Protein AF-A0A661SW20-F1 (afdb_monomer_lite)

Secondary structure (DSSP, 8-state):
----------HHHHHHHHHTS-HHHHHHHHHHHHHHHHHHHHHHHHHHHHHHHHTTSS-TTTTTTT-

Sequence (67 aa):
MMDTARTMMTPLVIFNAIESLTDAEKETLFLLVDEKLSEELMKRRRDALAEMRRGELIGEDELFRGI

pLDDT: mean 79.86, std 16.64, range [36.84, 97.62]

Radius of gyration: 20.07 Å; chains: 1; bounding box: 35×20×57 Å

Structure (mmCIF, N/CA/C/O backbone):
data_AF-A0A661SW20-F1
#
_entry.id   AF-A0A661SW20-F1
#
loop_
_atom_site.group_PDB
_atom_site.id
_atom_site.type_symbol
_atom_site.label_atom_id
_atom_site.label_alt_id
_atom_site.label_comp_id
_atom_site.label_asym_id
_atom_site.label_entity_id
_atom_site.label_seq_id
_atom_site.pdbx_PDB_ins_code
_atom_site.Cartn_x
_atom_site.Cartn_y
_atom_site.Cartn_z
_atom_site.occupancy
_atom_site.B_iso_or_equiv
_atom_site.auth_seq_id
_atom_site.auth_comp_id
_atom_site.auth_asym_id
_atom_site.auth_atom_id
_atom_site.pdbx_PDB_model_num
ATOM 1 N N . MET A 1 1 ? -21.723 7.351 -30.147 1.00 36.84 1 MET A N 1
ATOM 2 C CA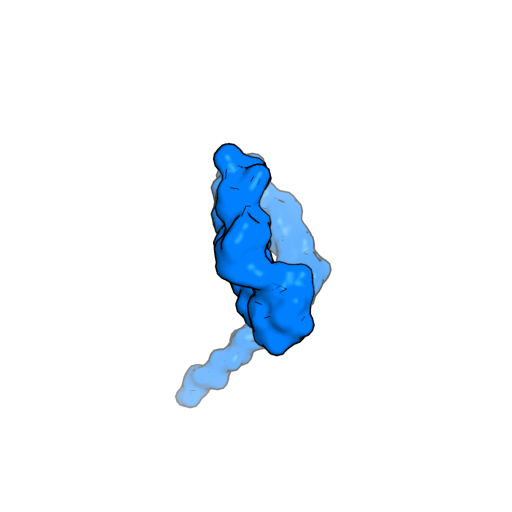 . MET A 1 1 ? -21.882 6.589 -28.893 1.00 36.84 1 MET A CA 1
ATOM 3 C C . MET A 1 1 ? -20.551 5.912 -28.629 1.00 36.84 1 MET A C 1
ATOM 5 O O . MET A 1 1 ? -20.213 4.980 -29.342 1.00 36.84 1 MET A O 1
ATOM 9 N N . MET A 1 2 ? 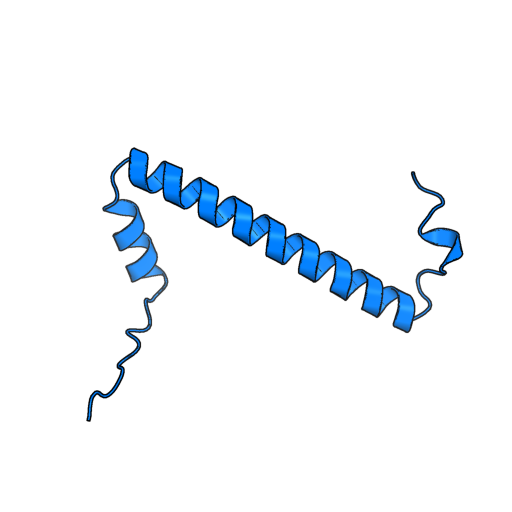-19.726 6.480 -27.747 1.00 40.03 2 MET A N 1
ATOM 10 C CA . MET A 1 2 ? -18.489 5.831 -27.310 1.00 40.03 2 MET A CA 1
ATOM 11 C C . MET A 1 2 ? -18.866 4.911 -26.157 1.00 40.03 2 MET A C 1
ATOM 13 O O . MET A 1 2 ? -18.942 5.360 -25.016 1.00 40.03 2 MET A O 1
ATOM 17 N N . ASP A 1 3 ? -19.166 3.653 -26.470 1.00 42.66 3 ASP A N 1
ATOM 18 C CA . ASP A 1 3 ? -19.250 2.625 -25.442 1.00 42.66 3 ASP A CA 1
ATOM 19 C C . ASP A 1 3 ? -17.845 2.418 -24.881 1.00 42.66 3 ASP A C 1
ATOM 21 O O . ASP A 1 3 ? -16.952 1.844 -25.505 1.00 42.66 3 ASP A O 1
ATOM 25 N N . THR A 1 4 ? -17.650 2.968 -23.688 1.00 47.22 4 THR A N 1
ATOM 26 C CA . THR A 1 4 ? -16.517 2.738 -22.804 1.00 47.22 4 THR A CA 1
ATOM 27 C C . THR A 1 4 ? -16.487 1.268 -22.405 1.00 47.22 4 THR A C 1
ATOM 29 O O . THR A 1 4 ? -16.934 0.893 -21.319 1.00 47.22 4 THR A O 1
ATOM 32 N N . ALA A 1 5 ? -15.937 0.420 -23.269 1.00 48.38 5 ALA A N 1
ATOM 33 C CA . ALA A 1 5 ? -15.414 -0.865 -22.851 1.00 48.38 5 ALA A CA 1
ATOM 34 C C . ALA A 1 5 ? -14.244 -0.576 -21.900 1.00 48.38 5 ALA A C 1
ATOM 36 O O . ALA A 1 5 ? -13.106 -0.386 -22.323 1.00 48.38 5 ALA A O 1
ATOM 37 N N . ARG A 1 6 ? -14.524 -0.485 -20.593 1.00 54.94 6 ARG A N 1
ATOM 38 C CA . ARG A 1 6 ? -13.493 -0.709 -19.577 1.00 54.94 6 ARG A CA 1
ATOM 39 C C . ARG A 1 6 ? -12.989 -2.118 -19.833 1.00 54.94 6 ARG A C 1
ATOM 41 O O . ARG A 1 6 ? -13.626 -3.078 -19.410 1.00 54.94 6 ARG A O 1
ATOM 48 N N . THR A 1 7 ? -11.887 -2.240 -20.563 1.00 59.84 7 THR A N 1
ATOM 49 C CA . THR A 1 7 ? -11.147 -3.489 -20.666 1.00 59.84 7 THR A CA 1
ATOM 50 C C . THR A 1 7 ? -10.834 -3.896 -19.235 1.00 59.84 7 THR A C 1
ATOM 52 O O . THR A 1 7 ? -10.011 -3.262 -18.575 1.00 59.84 7 THR A O 1
ATOM 55 N N . MET A 1 8 ? -11.570 -4.872 -18.700 1.00 63.31 8 MET A N 1
ATOM 56 C CA . MET A 1 8 ? -11.265 -5.435 -17.394 1.00 63.31 8 MET A CA 1
ATOM 57 C C . MET A 1 8 ? -9.894 -6.083 -17.535 1.00 63.31 8 MET A C 1
ATOM 59 O O . MET A 1 8 ? -9.767 -7.159 -18.117 1.00 63.31 8 MET A O 1
ATOM 63 N N . MET A 1 9 ? -8.853 -5.390 -17.077 1.00 68.31 9 MET A N 1
ATOM 64 C CA . MET A 1 9 ? -7.523 -5.970 -17.015 1.00 68.31 9 MET A CA 1
ATOM 65 C C . MET A 1 9 ? -7.584 -7.113 -16.009 1.00 68.31 9 MET A C 1
ATOM 67 O O . MET A 1 9 ? -7.819 -6.905 -14.820 1.00 68.31 9 MET A O 1
ATOM 71 N N . THR A 1 10 ? -7.442 -8.336 -16.508 1.00 86.44 10 THR A N 1
ATOM 72 C CA . THR A 1 10 ? -7.365 -9.515 -15.651 1.00 86.44 10 THR A CA 1
ATOM 73 C C . THR A 1 10 ? -6.018 -9.519 -14.923 1.00 86.44 10 THR A C 1
ATOM 75 O O . THR A 1 10 ? -5.058 -8.928 -15.426 1.00 86.44 10 THR A O 1
ATOM 78 N N . PRO A 1 11 ? -5.892 -10.201 -13.770 1.00 87.88 11 PRO A N 1
ATOM 79 C CA . PRO A 1 11 ? -4.623 -10.267 -13.044 1.00 87.88 11 PRO A CA 1
ATOM 80 C C . PRO A 1 11 ? -3.439 -10.710 -13.916 1.00 87.88 11 PRO A C 1
ATOM 82 O O . PRO A 1 11 ? -2.353 -10.153 -13.806 1.00 87.88 11 PRO A O 1
ATOM 85 N N . LEU A 1 12 ? -3.667 -11.647 -14.843 1.00 87.38 12 LEU A N 1
ATOM 86 C CA . LEU A 1 12 ? -2.648 -12.109 -15.786 1.00 87.38 12 LEU A CA 1
ATOM 87 C C . LEU A 1 12 ? -2.227 -11.017 -16.784 1.00 87.38 12 LEU A C 1
ATOM 89 O O . LEU A 1 12 ? -1.048 -10.882 -17.089 1.00 87.38 12 LEU A O 1
ATOM 93 N N . VAL A 1 13 ? -3.176 -10.215 -17.274 1.00 89.06 13 VAL A N 1
ATOM 94 C CA . VAL A 1 13 ? -2.880 -9.089 -18.176 1.00 89.06 13 VAL A CA 1
ATOM 95 C C . VAL A 1 13 ? -2.075 -8.012 -17.453 1.00 89.06 13 VAL A C 1
ATOM 97 O O . VAL A 1 13 ? -1.130 -7.479 -18.027 1.00 89.06 13 VAL A O 1
ATOM 100 N N . ILE A 1 14 ? -2.409 -7.726 -16.192 1.00 87.38 14 ILE A N 1
ATOM 101 C CA . ILE A 1 14 ? -1.652 -6.780 -15.361 1.00 87.38 14 ILE A CA 1
ATOM 102 C C . ILE A 1 14 ? -0.228 -7.293 -15.152 1.00 87.38 14 ILE A C 1
ATOM 104 O O . ILE A 1 14 ? 0.720 -6.544 -15.354 1.00 87.38 14 ILE A O 1
ATOM 108 N N . PHE A 1 15 ? -0.075 -8.571 -14.800 1.00 89.62 15 PHE A N 1
ATOM 109 C CA . PHE A 1 15 ? 1.235 -9.183 -14.597 1.00 89.62 15 PHE A CA 1
ATOM 110 C C . PHE A 1 15 ? 2.118 -9.064 -15.845 1.00 89.62 15 PHE A C 1
ATOM 112 O O . PHE A 1 15 ? 3.221 -8.532 -15.767 1.00 89.62 15 PHE A O 1
ATOM 119 N N . ASN A 1 16 ? 1.593 -9.450 -17.010 1.00 91.06 16 ASN A N 1
ATOM 120 C CA . ASN A 1 16 ? 2.330 -9.363 -18.270 1.00 91.06 16 ASN A CA 1
ATOM 121 C C . ASN A 1 16 ? 2.686 -7.911 -18.635 1.00 91.06 16 ASN A C 1
ATOM 123 O O . ASN A 1 16 ? 3.776 -7.648 -19.142 1.00 91.06 16 ASN A O 1
ATOM 127 N N . ALA A 1 17 ? 1.788 -6.956 -18.366 1.00 90.81 17 ALA A N 1
ATOM 128 C CA . ALA A 1 17 ? 2.070 -5.540 -18.580 1.00 90.81 17 ALA A CA 1
ATOM 129 C C . ALA A 1 17 ? 3.220 -5.056 -17.683 1.00 90.81 17 ALA A C 1
ATOM 131 O O . ALA A 1 17 ? 4.116 -4.373 -18.171 1.00 90.81 17 ALA A O 1
ATOM 132 N N . ILE A 1 18 ? 3.244 -5.462 -16.410 1.00 90.56 18 ILE A N 1
ATOM 133 C CA . ILE A 1 18 ? 4.331 -5.136 -15.475 1.00 90.56 18 ILE A CA 1
ATOM 134 C C . ILE A 1 18 ? 5.653 -5.762 -15.927 1.00 90.56 18 ILE A C 1
ATOM 136 O O . ILE A 1 18 ? 6.686 -5.096 -15.879 1.00 90.56 18 ILE A O 1
ATOM 140 N N . GLU A 1 19 ? 5.649 -7.014 -16.391 1.00 93.25 19 GLU A N 1
ATOM 141 C CA . GLU A 1 19 ? 6.872 -7.665 -16.879 1.00 93.25 19 GLU A CA 1
ATOM 142 C C . GLU A 1 19 ? 7.496 -6.911 -18.055 1.00 93.25 19 GLU A C 1
ATOM 144 O O . GLU A 1 19 ? 8.723 -6.786 -18.107 1.00 93.25 19 GLU A O 1
ATOM 149 N N . SER A 1 20 ? 6.658 -6.354 -18.935 1.00 95.19 20 SER A N 1
ATOM 150 C CA . SER A 1 20 ? 7.091 -5.594 -20.111 1.00 95.19 20 SER A CA 1
ATOM 151 C C . SER A 1 20 ? 7.690 -4.213 -19.812 1.00 95.19 20 SER A C 1
ATOM 153 O O . SER A 1 20 ? 8.260 -3.602 -20.713 1.00 95.19 20 SER A O 1
ATOM 155 N N . LEU A 1 21 ? 7.587 -3.726 -18.571 1.00 95.88 21 LEU A N 1
ATOM 156 C CA . LEU A 1 21 ? 8.151 -2.439 -18.162 1.00 95.88 21 LEU A CA 1
ATOM 157 C C . LEU A 1 21 ? 9.679 -2.486 -18.059 1.00 95.88 21 LEU A C 1
ATOM 159 O O . LEU A 1 21 ? 10.276 -3.499 -17.670 1.00 95.88 21 LEU A O 1
ATOM 163 N N . THR A 1 22 ? 10.305 -1.343 -18.326 1.00 97.62 22 THR A N 1
ATOM 164 C CA . THR A 1 22 ? 11.719 -1.112 -18.015 1.00 97.62 22 THR A CA 1
ATOM 165 C C . THR A 1 22 ? 11.952 -1.058 -16.503 1.00 97.62 22 THR A C 1
ATOM 167 O O . THR A 1 22 ? 11.025 -0.847 -15.721 1.00 97.62 22 THR A O 1
ATOM 170 N N . ASP A 1 23 ? 13.204 -1.213 -16.070 1.00 95.81 23 ASP A N 1
ATOM 171 C CA . ASP A 1 23 ? 13.545 -1.189 -14.641 1.00 95.81 23 ASP A CA 1
ATOM 172 C C . ASP A 1 23 ? 13.186 0.152 -13.975 1.00 95.81 23 ASP A C 1
ATOM 174 O O . ASP A 1 23 ? 12.638 0.164 -12.876 1.00 95.81 23 ASP A O 1
ATOM 178 N N . ALA A 1 24 ? 13.389 1.276 -14.672 1.00 95.69 24 ALA A N 1
ATOM 179 C CA . ALA A 1 24 ? 13.013 2.605 -14.179 1.00 95.69 24 ALA A CA 1
ATOM 180 C C . ALA A 1 24 ? 11.486 2.779 -14.038 1.00 95.69 24 ALA A C 1
ATOM 182 O O . ALA A 1 24 ? 10.995 3.391 -13.085 1.00 95.69 24 ALA A O 1
ATOM 183 N N . GLU A 1 25 ? 10.707 2.218 -14.966 1.00 95.94 25 GLU A N 1
ATOM 184 C CA . GLU A 1 25 ? 9.242 2.224 -14.880 1.00 95.94 25 GLU A CA 1
ATOM 185 C C . GLU A 1 25 ? 8.741 1.302 -13.763 1.00 95.94 25 GLU A C 1
ATOM 187 O O . GLU A 1 25 ? 7.788 1.653 -13.068 1.00 95.94 25 GLU A O 1
ATOM 192 N N . LYS A 1 26 ? 9.399 0.157 -13.541 1.00 94.06 26 LYS A N 1
ATOM 193 C CA . LYS A 1 26 ? 9.109 -0.743 -12.413 1.00 94.06 26 LYS A CA 1
ATOM 194 C C . LYS A 1 26 ? 9.392 -0.074 -11.073 1.00 94.06 26 LYS A C 1
ATOM 196 O O . LYS A 1 26 ? 8.576 -0.195 -10.165 1.00 94.06 26 LYS A O 1
ATOM 201 N N . GLU A 1 27 ? 10.495 0.660 -10.956 1.00 94.12 27 GLU A N 1
ATOM 202 C CA . GLU A 1 27 ? 10.822 1.437 -9.756 1.00 94.12 27 GLU A CA 1
ATOM 203 C C . GLU A 1 27 ? 9.770 2.523 -9.492 1.00 94.12 27 GLU A C 1
ATOM 205 O O . GLU A 1 27 ? 9.248 2.640 -8.384 1.00 94.12 27 GLU A O 1
ATOM 210 N N . THR A 1 28 ? 9.368 3.252 -10.535 1.00 93.81 28 THR A N 1
ATOM 211 C CA . THR A 1 28 ? 8.289 4.247 -10.435 1.00 93.81 28 THR A CA 1
ATOM 212 C C . THR A 1 28 ? 6.967 3.601 -10.008 1.00 93.81 28 THR A C 1
ATOM 214 O O . THR A 1 28 ? 6.275 4.111 -9.127 1.00 93.81 28 THR A O 1
ATOM 217 N N . LEU A 1 29 ? 6.616 2.455 -10.600 1.00 93.19 29 LEU A N 1
ATOM 218 C CA . LEU A 1 29 ? 5.416 1.703 -10.241 1.00 93.19 29 LEU A CA 1
ATOM 219 C C . LEU A 1 29 ? 5.464 1.227 -8.784 1.00 93.19 29 LEU A C 1
ATOM 221 O O . LEU A 1 29 ? 4.449 1.291 -8.094 1.00 93.19 29 LEU A O 1
ATOM 225 N N . PHE A 1 30 ? 6.627 0.783 -8.307 1.00 90.75 30 PHE A N 1
ATOM 226 C CA . PHE A 1 30 ? 6.815 0.349 -6.926 1.00 90.75 30 PHE A CA 1
ATOM 227 C C . PHE A 1 30 ? 6.521 1.481 -5.935 1.00 90.75 30 PHE A C 1
ATOM 229 O O . PHE A 1 30 ? 5.749 1.277 -5.000 1.00 90.75 30 PHE A O 1
ATOM 236 N N . LEU A 1 31 ? 7.050 2.684 -6.180 1.00 90.31 31 LEU A N 1
ATOM 237 C CA . LEU A 1 31 ? 6.789 3.861 -5.341 1.00 90.31 31 LEU A CA 1
ATOM 238 C C . LEU A 1 31 ? 5.294 4.205 -5.277 1.00 90.31 31 LEU A C 1
ATOM 240 O O . LEU A 1 31 ? 4.754 4.452 -4.200 1.00 90.31 31 LEU A O 1
ATOM 244 N N . LEU A 1 32 ? 4.607 4.172 -6.421 1.00 91.38 32 LEU A N 1
ATOM 245 C CA . LEU A 1 32 ? 3.171 4.460 -6.488 1.00 91.38 32 LEU A CA 1
ATOM 246 C C . LEU A 1 32 ? 2.332 3.406 -5.753 1.00 91.38 32 LEU A C 1
ATOM 248 O O . LEU A 1 32 ? 1.343 3.738 -5.095 1.00 91.38 32 LEU A O 1
ATOM 252 N N . VAL A 1 33 ? 2.705 2.128 -5.866 1.00 91.31 33 VAL A N 1
ATOM 253 C CA . VAL A 1 33 ? 2.024 1.041 -5.152 1.00 91.31 33 VAL A CA 1
ATOM 254 C C . VAL A 1 33 ? 2.231 1.170 -3.645 1.00 91.31 33 VAL A C 1
ATOM 256 O O . VAL A 1 33 ? 1.274 0.969 -2.898 1.00 91.31 33 VAL A O 1
ATOM 259 N N . ASP A 1 34 ? 3.431 1.535 -3.198 1.00 90.81 34 ASP A N 1
ATOM 260 C CA . ASP A 1 34 ? 3.740 1.723 -1.778 1.00 90.81 34 ASP A CA 1
ATOM 261 C C . ASP A 1 34 ? 2.932 2.873 -1.152 1.00 90.81 34 ASP A C 1
ATOM 263 O O . ASP A 1 34 ? 2.327 2.714 -0.085 1.00 90.81 34 ASP A O 1
ATOM 267 N N . GLU A 1 35 ? 2.810 4.000 -1.862 1.00 90.69 35 GLU A N 1
ATOM 268 C CA . GLU A 1 35 ? 1.962 5.122 -1.447 1.00 90.69 35 GLU A CA 1
ATOM 269 C C . GLU A 1 35 ? 0.494 4.687 -1.307 1.00 90.69 35 GLU A C 1
ATOM 271 O O . GLU A 1 35 ? -0.139 4.908 -0.269 1.00 90.69 35 GLU A O 1
ATOM 276 N N . LYS A 1 36 ? -0.050 3.991 -2.315 1.00 91.94 36 LYS A N 1
ATOM 277 C CA . LYS A 1 36 ? -1.440 3.508 -2.277 1.00 91.94 36 LYS A CA 1
ATOM 278 C C . LYS A 1 36 ? -1.688 2.445 -1.221 1.00 91.94 36 LYS A C 1
ATOM 280 O O . LYS A 1 36 ? -2.747 2.452 -0.589 1.00 91.94 36 LYS A O 1
ATOM 285 N N . LEU A 1 37 ? -0.727 1.557 -0.992 1.00 89.62 37 LEU A N 1
ATOM 286 C CA . LEU A 1 37 ? -0.806 0.577 0.082 1.00 89.62 37 LEU A CA 1
ATOM 287 C C . LEU A 1 37 ? -0.839 1.275 1.446 1.00 89.62 37 LEU A C 1
ATOM 289 O O . LEU A 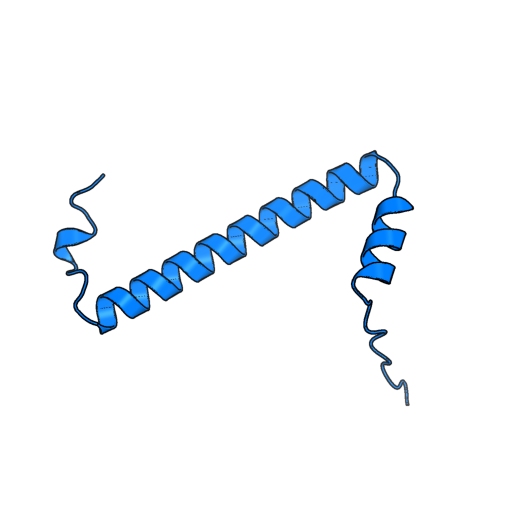1 37 ? -1.671 0.937 2.289 1.00 89.62 37 LEU A O 1
ATOM 293 N N . SER A 1 38 ? 0.009 2.283 1.638 1.00 89.94 38 SER A N 1
ATOM 294 C CA . SER A 1 38 ? 0.053 3.082 2.863 1.00 89.94 38 SER A CA 1
ATOM 295 C C . SER A 1 38 ? -1.269 3.810 3.126 1.00 89.94 38 SER A C 1
ATOM 297 O O . SER A 1 38 ? -1.796 3.753 4.241 1.00 89.94 38 SER A O 1
ATOM 299 N N . GLU A 1 39 ? -1.861 4.437 2.105 1.00 93.75 39 GLU A N 1
ATOM 300 C CA . GLU A 1 39 ? -3.178 5.083 2.204 1.00 93.75 39 GLU A CA 1
ATOM 301 C C . GLU A 1 39 ? -4.279 4.098 2.637 1.00 93.75 39 GLU A C 1
ATOM 303 O O . GLU A 1 39 ? -5.058 4.385 3.556 1.00 93.75 39 GLU A O 1
ATOM 308 N N . GLU A 1 40 ? -4.338 2.924 2.002 1.00 94.00 40 GLU A N 1
ATOM 309 C CA . GLU A 1 40 ? -5.353 1.902 2.275 1.00 94.00 40 GLU A CA 1
ATOM 310 C C . GLU A 1 40 ? -5.173 1.280 3.667 1.00 94.00 40 GLU A C 1
ATOM 312 O O . GLU A 1 40 ? -6.153 1.081 4.389 1.00 94.00 40 GLU A O 1
ATOM 317 N N . LEU A 1 41 ? -3.933 1.039 4.103 1.00 92.06 41 LEU A N 1
ATOM 318 C CA . LEU A 1 41 ? -3.643 0.587 5.466 1.00 92.06 41 LEU A CA 1
ATOM 319 C C . LEU A 1 41 ? -4.108 1.610 6.507 1.00 92.06 41 LEU A C 1
ATOM 321 O O . LEU A 1 41 ? -4.749 1.242 7.495 1.00 92.06 41 LEU A O 1
ATOM 325 N N . MET A 1 42 ? -3.849 2.900 6.275 1.00 92.25 42 MET A N 1
ATOM 326 C CA . MET A 1 42 ? -4.305 3.962 7.174 1.00 92.25 42 MET A CA 1
ATOM 327 C C . MET A 1 42 ? -5.828 4.062 7.216 1.00 92.25 42 MET A C 1
ATOM 329 O O . MET A 1 42 ? -6.400 4.278 8.286 1.00 92.25 42 MET A O 1
ATOM 333 N N . LYS A 1 43 ? -6.499 3.873 6.077 1.00 94.19 43 LYS A N 1
ATOM 334 C CA . LYS A 1 43 ? -7.960 3.806 6.016 1.00 94.19 43 LYS A CA 1
ATOM 335 C C . LYS A 1 43 ? -8.496 2.635 6.838 1.00 94.19 43 LYS A C 1
ATOM 337 O O . LYS A 1 43 ? -9.281 2.865 7.752 1.00 94.19 43 LYS A O 1
ATOM 342 N N . ARG A 1 44 ? -7.999 1.418 6.605 1.00 90.69 44 ARG A N 1
ATOM 343 C CA . ARG A 1 44 ? -8.413 0.222 7.358 1.00 90.69 44 ARG A CA 1
ATOM 344 C C . ARG A 1 44 ? -8.178 0.365 8.855 1.00 90.69 44 ARG A C 1
ATOM 346 O O . ARG A 1 44 ? -9.017 -0.054 9.645 1.00 90.69 44 ARG A O 1
ATOM 353 N N . ARG A 1 45 ? -7.068 0.991 9.259 1.00 89.31 45 ARG A N 1
ATOM 354 C CA . ARG A 1 45 ? -6.787 1.280 10.670 1.00 89.31 45 ARG A CA 1
ATOM 355 C C . ARG A 1 45 ? -7.839 2.210 11.275 1.00 89.31 45 ARG A C 1
ATOM 357 O O . ARG A 1 45 ? -8.299 1.949 12.383 1.00 89.31 45 ARG A O 1
ATOM 364 N N . ARG A 1 46 ? -8.229 3.278 10.571 1.00 89.81 46 ARG A N 1
ATOM 365 C CA . ARG A 1 46 ? -9.298 4.182 11.029 1.00 89.81 46 ARG A CA 1
ATOM 366 C C . ARG A 1 46 ? -10.643 3.466 11.120 1.00 89.81 46 ARG A C 1
ATOM 368 O O . ARG A 1 46 ? -11.333 3.635 12.120 1.00 89.81 46 ARG A O 1
ATOM 375 N N . ASP A 1 47 ? -10.975 2.650 10.125 1.00 90.00 47 ASP A N 1
ATOM 376 C CA . ASP A 1 47 ? -12.234 1.901 10.092 1.00 90.00 47 ASP A CA 1
ATOM 377 C C . ASP A 1 47 ? -12.304 0.903 11.259 1.00 90.00 47 ASP A C 1
ATOM 379 O O . ASP A 1 47 ? -13.286 0.882 11.998 1.00 90.00 47 ASP A O 1
ATOM 383 N N . ALA A 1 48 ? -11.222 0.156 11.502 1.00 86.62 48 ALA A N 1
ATOM 384 C CA . ALA A 1 48 ? -11.115 -0.753 12.640 1.00 86.62 48 ALA A CA 1
ATOM 385 C C . ALA A 1 48 ? -11.251 -0.017 13.981 1.00 86.62 48 ALA A C 1
ATOM 387 O O . ALA A 1 48 ? -12.019 -0.443 14.837 1.00 86.62 48 ALA A O 1
ATOM 388 N N . LEU A 1 49 ? -10.573 1.123 14.155 1.00 84.62 49 LEU A N 1
ATOM 389 C CA . LEU A 1 49 ? -10.712 1.943 15.363 1.00 84.62 49 LEU A CA 1
ATOM 390 C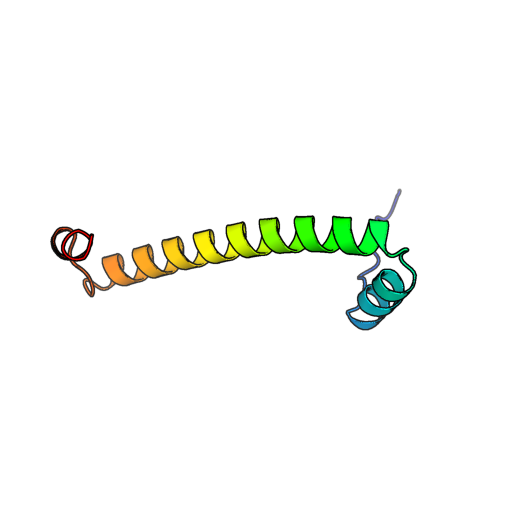 C . LEU A 1 49 ? -12.152 2.434 15.566 1.00 84.62 49 LEU A C 1
ATOM 392 O O . LEU A 1 49 ? -12.644 2.441 16.693 1.00 84.62 49 LEU A O 1
ATOM 396 N N . ALA A 1 50 ? -12.838 2.828 14.492 1.00 84.75 50 ALA A N 1
ATOM 397 C CA . ALA A 1 50 ? -14.228 3.265 14.559 1.00 84.75 50 ALA A CA 1
ATOM 398 C C . ALA A 1 50 ? -15.186 2.123 14.940 1.00 84.75 50 ALA A C 1
ATOM 400 O O . ALA A 1 50 ? -16.131 2.354 15.692 1.00 84.75 50 ALA A O 1
ATOM 401 N N . GLU A 1 51 ? -14.954 0.904 14.446 1.00 84.88 51 GLU A N 1
ATOM 402 C CA . GLU A 1 51 ? -15.710 -0.291 14.851 1.00 84.88 51 GLU A CA 1
ATOM 403 C C . GLU A 1 51 ? -15.438 -0.666 16.315 1.00 84.88 51 GLU A C 1
ATOM 405 O O . GLU A 1 51 ? -16.373 -0.915 17.072 1.00 84.88 51 GLU A O 1
ATOM 410 N N . MET A 1 52 ? -14.176 -0.632 16.757 1.00 81.81 52 MET A N 1
ATOM 411 C CA . MET A 1 52 ? -13.811 -0.947 18.144 1.00 81.81 52 MET A CA 1
ATOM 412 C C . MET A 1 52 ? -14.425 0.038 19.144 1.00 81.81 52 MET A C 1
ATOM 414 O O . MET A 1 52 ? -14.916 -0.385 20.186 1.00 81.81 52 MET A O 1
ATOM 418 N N . ARG A 1 53 ? -14.461 1.335 18.807 1.00 78.25 53 ARG A N 1
ATOM 419 C CA . ARG A 1 53 ? -15.164 2.352 19.607 1.00 78.25 53 ARG A CA 1
ATOM 420 C C . ARG A 1 53 ? -16.672 2.113 19.644 1.00 78.25 53 ARG A C 1
ATOM 422 O O . ARG A 1 53 ? -17.272 2.232 20.704 1.00 78.25 53 ARG A O 1
ATOM 429 N N . ARG A 1 54 ? -17.289 1.761 18.507 1.00 80.06 54 ARG A N 1
ATOM 430 C CA . ARG A 1 54 ? -18.727 1.435 18.437 1.00 80.06 54 ARG A CA 1
ATOM 431 C C . ARG A 1 54 ? -19.096 0.214 19.272 1.00 80.06 54 ARG A C 1
ATOM 433 O O . ARG A 1 54 ? -20.181 0.187 19.836 1.00 80.06 54 ARG A O 1
ATOM 440 N N . GLY A 1 55 ? -18.213 -0.777 19.341 1.00 80.38 55 GLY A N 1
ATOM 441 C CA . GLY A 1 55 ? -18.384 -1.952 20.192 1.00 80.38 55 GLY A CA 1
ATOM 442 C C . GLY A 1 55 ? -17.997 -1.739 21.658 1.00 80.38 55 GLY A C 1
ATOM 443 O O . GLY A 1 55 ? -17.967 -2.725 22.386 1.00 80.38 55 GLY A O 1
ATOM 444 N N . GLU A 1 56 ? -17.644 -0.511 22.069 1.00 70.56 56 GLU A N 1
ATOM 445 C CA . GLU A 1 56 ? -17.140 -0.170 23.414 1.00 70.56 56 GLU A CA 1
ATOM 446 C C . GLU A 1 56 ? -15.908 -0.999 23.846 1.00 70.56 56 GLU A C 1
ATOM 448 O O . GLU A 1 56 ? -15.582 -1.092 25.025 1.00 70.56 56 GLU A O 1
ATOM 453 N N . LEU A 1 57 ? -15.191 -1.591 22.882 1.00 66.75 57 LEU A N 1
ATOM 454 C CA . LEU A 1 57 ? -14.024 -2.450 23.121 1.00 66.75 57 LEU A CA 1
ATOM 455 C C . LEU A 1 57 ? -12.764 -1.657 23.478 1.00 66.75 57 LEU A C 1
ATOM 457 O O . LEU A 1 57 ? -11.806 -2.235 23.981 1.00 66.75 57 LEU A O 1
ATOM 461 N N . ILE A 1 58 ? -12.746 -0.363 23.152 1.00 66.25 58 ILE A N 1
ATOM 462 C CA . ILE A 1 58 ? -11.685 0.578 23.512 1.00 66.25 58 ILE A CA 1
ATOM 463 C C . ILE A 1 58 ? -12.346 1.896 23.919 1.00 66.25 58 ILE A C 1
ATOM 465 O O . ILE A 1 58 ? -13.032 2.521 23.102 1.00 66.25 58 ILE A O 1
ATOM 469 N N . GLY A 1 59 ? -12.109 2.332 25.157 1.00 65.56 59 GLY A N 1
ATOM 470 C CA . GLY A 1 59 ? -12.523 3.654 25.641 1.00 65.56 59 GLY A CA 1
ATOM 471 C C . GLY A 1 59 ? -11.611 4.780 25.135 1.00 65.56 59 GLY A C 1
ATOM 472 O O . GLY A 1 59 ? -10.443 4.546 24.815 1.00 65.56 59 GLY A O 1
ATOM 473 N N . GLU A 1 60 ? -12.104 6.026 25.087 1.00 62.72 60 GLU A N 1
ATOM 474 C CA . GLU A 1 60 ? -11.275 7.198 24.722 1.00 62.72 60 GLU A CA 1
ATOM 475 C C . GLU A 1 60 ? -9.999 7.302 25.580 1.00 62.72 60 GLU A C 1
ATOM 477 O O . GLU A 1 60 ? -8.932 7.640 25.066 1.00 62.72 60 GLU A O 1
ATOM 482 N N . ASP A 1 61 ? -10.083 6.880 26.843 1.00 66.81 61 ASP A N 1
ATOM 483 C CA . ASP A 1 61 ? -8.999 6.912 27.831 1.00 66.81 61 ASP A CA 1
ATOM 484 C C . ASP A 1 61 ? -7.929 5.819 27.642 1.00 66.81 61 ASP A C 1
ATOM 486 O O . ASP A 1 61 ? -6.896 5.833 28.319 1.00 66.81 61 ASP A O 1
ATOM 490 N N . GLU A 1 62 ? -8.171 4.830 26.780 1.00 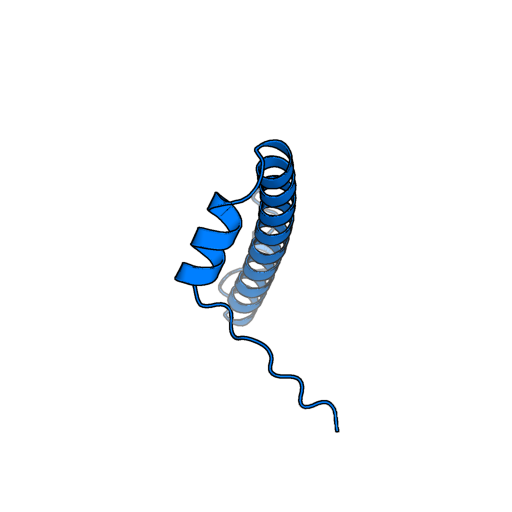63.06 62 GLU A N 1
ATOM 491 C CA . GLU A 1 62 ? -7.246 3.719 26.508 1.00 63.06 62 GLU A CA 1
ATOM 492 C C . GLU A 1 62 ? -6.413 3.953 25.242 1.00 63.06 62 GLU A C 1
ATOM 494 O O . GLU A 1 62 ? -5.307 3.427 25.119 1.00 63.06 62 GLU A O 1
ATOM 499 N N . LEU A 1 63 ? -6.887 4.812 24.335 1.00 62.19 63 LEU A N 1
ATOM 500 C CA . LEU A 1 63 ? -6.213 5.152 23.076 1.00 62.19 63 LEU A CA 1
ATOM 501 C C . LEU A 1 63 ? -4.890 5.904 23.261 1.00 62.19 63 LEU A C 1
ATOM 503 O O . LEU A 1 63 ? -4.044 5.869 22.369 1.00 62.19 63 LEU A O 1
ATOM 507 N N . PHE A 1 64 ? -4.710 6.565 24.406 1.00 58.03 64 PHE A N 1
ATOM 508 C CA . PHE A 1 64 ? -3.565 7.435 24.682 1.00 58.03 64 PHE A CA 1
ATOM 509 C C . PHE A 1 64 ? -2.620 6.910 25.771 1.00 58.03 64 PHE A C 1
ATOM 511 O 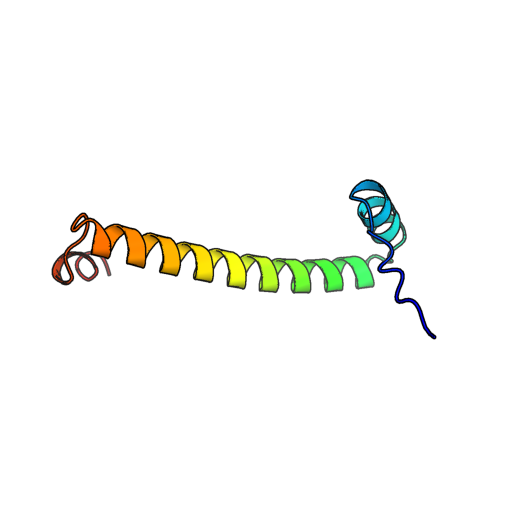O . PHE A 1 64 ? -1.668 7.597 26.119 1.00 58.03 64 PHE A O 1
ATOM 518 N N . ARG A 1 65 ? -2.822 5.694 26.302 1.00 57.47 65 ARG A N 1
ATOM 519 C CA . ARG A 1 65 ? -1.924 5.128 27.337 1.00 57.47 65 ARG A CA 1
ATOM 520 C C . ARG A 1 65 ? -0.656 4.462 26.793 1.00 57.47 65 ARG A C 1
ATOM 522 O O . ARG A 1 65 ? 0.139 3.965 27.583 1.00 57.47 65 ARG A O 1
ATOM 529 N N . GLY A 1 66 ? -0.482 4.410 25.473 1.00 55.12 66 GLY A N 1
ATOM 530 C CA . GLY A 1 66 ? 0.594 3.659 24.817 1.00 55.12 66 GLY A CA 1
ATOM 531 C C . GLY A 1 66 ? 1.576 4.482 23.980 1.00 55.12 66 GLY A C 1
ATOM 532 O O . GLY A 1 66 ? 2.290 3.878 23.182 1.00 55.12 66 GLY A O 1
ATOM 533 N N . ILE A 1 67 ? 1.593 5.815 24.112 1.00 45.94 67 ILE A N 1
ATOM 534 C CA . ILE A 1 67 ? 2.589 6.702 23.482 1.00 45.94 67 ILE A CA 1
ATOM 535 C C . ILE A 1 67 ? 3.328 7.461 24.579 1.00 45.94 67 ILE A C 1
ATOM 537 O O . ILE A 1 67 ? 2.628 8.012 25.458 1.00 45.94 67 ILE A O 1
#

Foldseek 3Di:
DPPPPPVPCDPVNVVVVLVPDDPVVVVVVVVVVVVVVVVVVVVVVVVVVVVCVVVVVDDPVRVPPPD